Protein AF-A0A8J7PPU8-F1 (afdb_monomer_lite)

Structure (mmCIF, N/CA/C/O backbone):
data_AF-A0A8J7PPU8-F1
#
_entry.id   AF-A0A8J7PPU8-F1
#
loop_
_atom_site.group_PDB
_atom_site.id
_atom_site.type_symbol
_atom_site.label_atom_id
_atom_site.label_alt_id
_atom_site.label_comp_id
_atom_site.label_asym_id
_atom_site.label_entity_id
_atom_site.label_seq_id
_atom_site.pdbx_PDB_ins_code
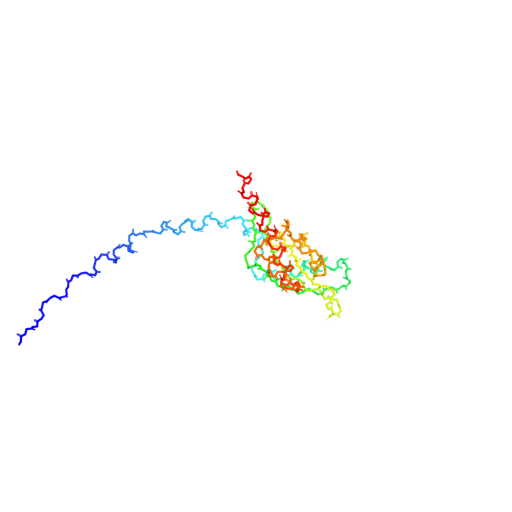_atom_site.Cartn_x
_atom_site.Cartn_y
_atom_site.Cartn_z
_atom_site.occupancy
_atom_site.B_iso_or_equiv
_atom_site.auth_seq_id
_atom_site.auth_comp_id
_atom_site.auth_asym_id
_atom_site.auth_atom_id
_atom_site.pdbx_PDB_model_num
ATOM 1 N N . MET A 1 1 ? -26.724 49.149 -57.971 1.00 43.91 1 MET A N 1
ATOM 2 C CA . MET A 1 1 ? -25.650 48.206 -58.361 1.00 43.91 1 MET A CA 1
ATOM 3 C C . MET A 1 1 ? -24.301 48.723 -57.875 1.00 43.91 1 MET A C 1
ATOM 5 O O . MET A 1 1 ? -23.744 49.623 -58.485 1.00 43.91 1 MET A O 1
ATOM 9 N N . ARG A 1 2 ? -23.793 48.188 -56.761 1.00 40.25 2 ARG A N 1
ATOM 10 C CA . ARG A 1 2 ? -22.396 48.316 -56.312 1.00 40.25 2 ARG A CA 1
ATOM 11 C C . ARG A 1 2 ? -22.068 47.010 -55.592 1.00 40.25 2 ARG A C 1
ATOM 13 O O . ARG A 1 2 ? -22.536 46.804 -54.482 1.00 40.25 2 ARG A O 1
ATOM 20 N N . PHE A 1 3 ? -21.362 46.109 -56.265 1.00 43.88 3 PHE A N 1
ATOM 21 C CA . PHE A 1 3 ? -20.964 44.811 -55.725 1.00 43.88 3 PHE A CA 1
ATOM 22 C C . PHE A 1 3 ? -19.455 44.632 -55.939 1.00 43.88 3 PHE A C 1
ATOM 24 O O . PHE A 1 3 ? -18.953 44.822 -57.042 1.00 43.88 3 PHE A O 1
ATOM 31 N N . ILE A 1 4 ? -18.788 44.236 -54.852 1.00 51.72 4 ILE A N 1
ATOM 32 C CA . ILE A 1 4 ? -17.552 43.441 -54.798 1.00 51.72 4 ILE A CA 1
ATOM 33 C C . ILE A 1 4 ? -16.269 44.154 -55.229 1.00 51.72 4 ILE A C 1
ATOM 35 O O . ILE A 1 4 ? -15.776 44.001 -56.341 1.00 51.72 4 ILE A O 1
ATOM 39 N N . LYS A 1 5 ? -15.633 44.803 -54.256 1.00 47.41 5 LYS A N 1
ATOM 40 C CA . LYS A 1 5 ? -14.186 44.680 -54.035 1.00 47.41 5 LYS A CA 1
ATOM 41 C C . LYS A 1 5 ? -13.973 44.597 -52.528 1.00 47.41 5 LYS A C 1
ATOM 43 O O . LYS A 1 5 ? -14.695 45.273 -51.803 1.00 47.41 5 LYS A O 1
ATOM 48 N N . THR A 1 6 ? -12.973 43.833 -52.094 1.00 54.31 6 THR A N 1
ATOM 49 C CA . THR A 1 6 ? -12.518 43.656 -50.696 1.00 54.31 6 THR A CA 1
ATOM 50 C C . THR A 1 6 ? -13.012 42.379 -50.021 1.00 54.31 6 THR A C 1
ATOM 52 O O . THR A 1 6 ? -13.817 42.466 -49.114 1.00 54.31 6 THR A O 1
ATOM 55 N N . VAL A 1 7 ? -12.507 41.211 -50.433 1.00 55.53 7 VAL A N 1
ATOM 56 C CA . VAL A 1 7 ? -12.032 40.144 -49.521 1.00 55.53 7 VAL A CA 1
ATOM 57 C C . VAL A 1 7 ? -11.118 39.227 -50.345 1.00 55.53 7 VAL A C 1
ATOM 59 O O . VAL A 1 7 ? -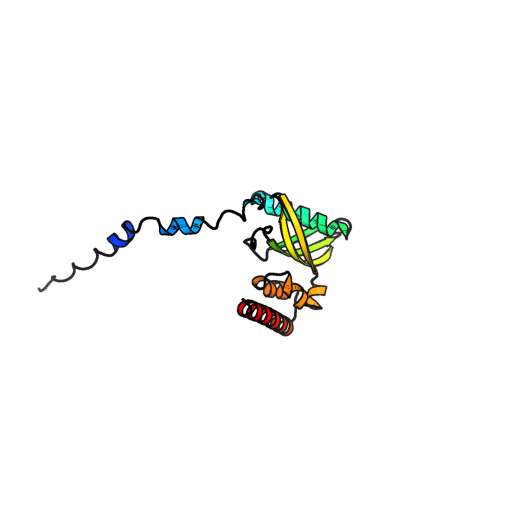11.606 38.312 -50.996 1.00 55.53 7 VAL A O 1
ATOM 62 N N . LEU A 1 8 ? -9.806 39.477 -50.373 1.00 49.59 8 LEU A N 1
ATOM 63 C CA . LEU A 1 8 ? -8.830 38.446 -50.762 1.00 49.59 8 LEU A CA 1
ATOM 64 C C . LEU A 1 8 ? -7.407 38.814 -50.319 1.00 49.59 8 LEU A C 1
ATOM 66 O O . LEU A 1 8 ? -6.505 38.942 -51.132 1.00 49.59 8 LEU A O 1
ATOM 70 N N . PHE A 1 9 ? -7.198 39.022 -49.025 1.00 53.69 9 PHE A N 1
ATOM 71 C CA . PHE A 1 9 ? -5.862 39.026 -48.429 1.00 53.69 9 PHE A CA 1
ATOM 72 C C . PHE A 1 9 ? -6.019 38.526 -46.994 1.00 53.69 9 PHE A C 1
ATOM 74 O O . PHE A 1 9 ? -6.884 39.046 -46.300 1.00 53.69 9 PHE A O 1
ATOM 81 N N . LEU A 1 10 ? -5.190 37.549 -46.593 1.00 50.47 10 LEU A N 1
ATOM 82 C CA . LEU A 1 10 ? -5.029 36.943 -45.249 1.00 50.47 10 LEU A CA 1
ATOM 83 C C . LEU A 1 10 ? -5.496 35.484 -45.091 1.00 50.47 10 LEU A C 1
ATOM 85 O O . LEU A 1 10 ? -6.310 35.189 -44.227 1.00 50.47 10 LEU A O 1
ATOM 89 N N . THR A 1 11 ? -4.916 34.535 -45.831 1.00 51.78 11 THR A N 1
ATOM 90 C CA . THR A 1 11 ? -4.903 33.119 -45.378 1.00 51.78 11 THR A CA 1
ATOM 91 C C . THR A 1 11 ? -3.600 32.353 -45.650 1.00 51.78 11 THR A C 1
ATOM 93 O O . THR A 1 11 ? -3.508 31.180 -45.306 1.00 51.78 11 THR A O 1
ATOM 96 N N . LEU A 1 12 ? -2.560 32.979 -46.212 1.00 53.28 12 LEU A N 1
ATOM 97 C CA . LEU A 1 12 ? -1.353 32.270 -46.676 1.00 53.28 12 LEU A CA 1
ATOM 98 C C . LEU A 1 12 ? -0.029 32.568 -45.928 1.00 53.28 12 LEU A C 1
ATOM 100 O O . LEU A 1 12 ? 1.016 32.576 -46.571 1.00 53.28 12 LEU A O 1
ATOM 104 N N . PRO A 1 13 ? -0.007 32.771 -44.594 1.00 49.06 13 PRO A N 1
ATOM 105 C CA . PRO A 1 13 ? 1.237 32.514 -43.849 1.00 49.06 13 PRO A CA 1
ATOM 106 C C . PRO A 1 13 ? 1.130 31.458 -42.737 1.00 49.06 13 PRO A C 1
ATOM 108 O O . PRO A 1 13 ? 2.156 30.953 -42.293 1.00 49.06 13 PRO A O 1
ATOM 111 N N . ILE A 1 14 ? -0.072 31.056 -42.306 1.00 50.50 14 ILE A N 1
ATOM 112 C CA . ILE A 1 14 ? -0.219 30.113 -41.175 1.00 50.50 14 ILE A CA 1
ATOM 113 C C . ILE A 1 14 ? 0.109 28.671 -41.598 1.00 50.50 14 ILE A C 1
ATOM 115 O O . ILE A 1 14 ? 0.719 27.922 -40.840 1.00 50.50 14 ILE A O 1
ATOM 119 N N . VAL A 1 15 ? -0.202 28.292 -42.841 1.00 50.00 15 VAL A N 1
ATOM 120 C CA . VAL A 1 15 ? 0.035 26.923 -43.338 1.00 50.00 15 VAL A CA 1
ATOM 121 C C . VAL A 1 15 ? 1.530 26.620 -43.524 1.00 50.00 15 VAL A C 1
ATOM 123 O O . VAL A 1 15 ? 1.941 25.470 -43.407 1.00 50.00 15 VAL A O 1
ATOM 126 N N . TRP A 1 16 ? 2.375 27.635 -43.744 1.00 46.72 16 TRP A N 1
ATOM 127 C CA . TRP A 1 16 ? 3.811 27.415 -43.962 1.00 46.72 16 TRP A CA 1
ATOM 128 C C . TRP A 1 16 ? 4.582 27.125 -42.663 1.00 46.72 16 TRP A C 1
ATOM 130 O O . TRP A 1 16 ? 5.571 26.393 -42.682 1.00 46.72 16 TRP A O 1
ATOM 140 N N . PHE A 1 17 ? 4.098 27.609 -41.514 1.00 46.25 17 PHE A N 1
ATOM 141 C CA . PHE A 1 17 ? 4.756 27.376 -40.223 1.00 46.25 17 PHE A CA 1
ATOM 142 C C . PHE A 1 17 ? 4.533 25.953 -39.672 1.00 46.25 17 PHE A C 1
ATOM 144 O O . PHE A 1 17 ? 5.385 25.424 -38.958 1.00 46.25 17 PHE A O 1
ATOM 151 N N . CYS A 1 18 ? 3.438 25.290 -40.058 1.00 49.91 18 CYS A N 1
ATOM 152 C CA . CYS A 1 18 ? 3.149 23.916 -39.630 1.00 49.91 18 CYS A CA 1
ATOM 153 C C . CYS A 1 18 ? 3.926 22.839 -40.404 1.00 49.91 18 CYS A C 1
ATOM 155 O O . CYS A 1 18 ? 3.981 21.703 -39.948 1.00 49.91 18 CYS A O 1
ATOM 157 N N . ILE A 1 19 ? 4.516 23.165 -41.560 1.00 55.25 19 ILE A N 1
ATOM 158 C CA . ILE A 1 19 ? 5.192 22.169 -42.413 1.00 55.25 19 ILE A CA 1
ATOM 159 C C . ILE A 1 19 ? 6.716 22.198 -42.216 1.00 55.25 19 ILE A C 1
ATOM 161 O O . ILE A 1 19 ? 7.369 21.173 -42.385 1.00 55.25 19 ILE A O 1
ATOM 165 N N . ASN A 1 20 ? 7.292 23.340 -41.816 1.00 47.88 20 ASN A N 1
ATOM 166 C CA . ASN A 1 20 ? 8.750 23.515 -41.755 1.00 47.88 20 ASN A CA 1
ATOM 167 C C . ASN A 1 20 ? 9.355 23.456 -40.336 1.00 47.88 20 ASN A C 1
ATOM 169 O O . ASN A 1 20 ? 10.566 23.585 -40.168 1.00 47.88 20 ASN A O 1
ATOM 173 N N . SER A 1 21 ? 8.535 23.232 -39.307 1.00 53.47 21 SER A N 1
ATOM 174 C CA . SER A 1 21 ? 8.993 22.878 -37.958 1.00 53.47 21 SER A CA 1
ATOM 175 C C . SER A 1 21 ? 9.111 21.353 -37.852 1.00 53.47 21 SER A C 1
ATOM 177 O O . SER A 1 21 ? 8.216 20.658 -37.381 1.00 53.47 21 SER A O 1
ATOM 179 N N . GLY A 1 22 ? 10.219 20.820 -38.376 1.00 55.22 22 GLY A N 1
ATOM 180 C CA . GLY A 1 22 ? 10.522 19.386 -38.392 1.00 55.22 22 GLY A CA 1
ATOM 181 C C . GLY A 1 22 ? 10.498 18.705 -37.006 1.00 55.22 22 GLY A C 1
ATOM 182 O O . GLY A 1 22 ? 10.476 19.372 -35.969 1.00 55.22 22 GLY A O 1
ATOM 183 N N . PRO A 1 23 ? 10.551 17.360 -36.961 1.00 52.03 23 PRO A N 1
ATOM 184 C CA . PRO A 1 23 ? 10.195 16.517 -35.809 1.00 52.03 23 PRO A CA 1
ATOM 185 C C . PRO A 1 23 ? 11.220 16.521 -34.656 1.00 52.03 23 PRO A C 1
ATOM 187 O O . PRO A 1 23 ? 11.298 15.574 -33.876 1.00 52.03 23 PRO A O 1
ATOM 190 N N . ILE A 1 24 ? 12.017 17.578 -34.510 1.00 52.81 24 ILE A N 1
ATOM 191 C CA . ILE A 1 24 ? 13.089 17.666 -33.509 1.00 52.81 24 ILE A CA 1
ATOM 192 C C . ILE A 1 24 ? 12.508 17.797 -32.086 1.00 52.81 24 ILE A C 1
ATOM 194 O O . ILE A 1 24 ? 13.114 17.333 -31.123 1.00 52.81 24 ILE A O 1
ATOM 198 N N . GLY A 1 25 ? 11.285 18.322 -31.941 1.00 46.22 25 GLY A N 1
ATOM 199 C CA . GLY A 1 25 ? 10.599 18.419 -30.645 1.00 46.22 25 GLY A CA 1
A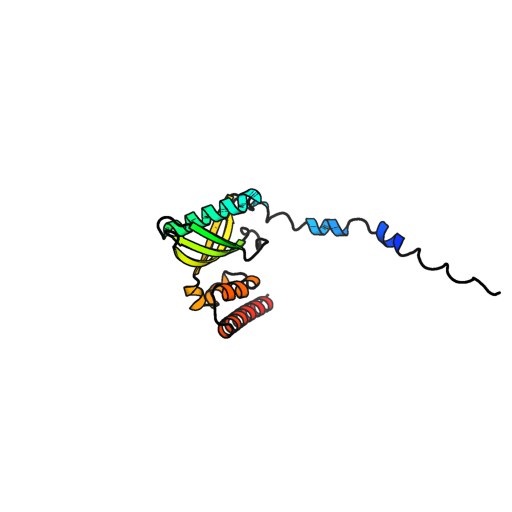TOM 200 C C . GLY A 1 25 ? 10.112 17.083 -30.067 1.00 46.22 25 GLY A C 1
ATOM 201 O O . GLY A 1 25 ? 9.968 16.964 -28.854 1.00 46.22 25 GLY A O 1
ATOM 202 N N . LEU A 1 26 ? 9.898 16.057 -30.900 1.00 49.00 26 LEU A N 1
ATOM 203 C CA . LEU A 1 26 ? 9.428 14.743 -30.433 1.00 49.00 26 LEU A CA 1
ATOM 204 C C . LEU A 1 26 ? 10.571 13.788 -30.070 1.00 49.00 26 LEU A C 1
ATOM 206 O O . LEU A 1 26 ? 10.344 12.814 -29.357 1.00 49.00 26 LEU A O 1
ATOM 210 N N . MET A 1 27 ? 11.806 14.074 -30.490 1.00 45.09 27 MET A N 1
ATOM 211 C CA . MET A 1 27 ? 12.961 13.221 -30.192 1.00 45.09 27 MET A CA 1
ATOM 212 C C . MET A 1 27 ? 13.407 13.316 -28.720 1.00 45.09 27 MET A C 1
ATOM 214 O O . MET A 1 27 ? 13.941 12.354 -28.175 1.00 45.09 27 MET A O 1
ATOM 218 N N . PHE A 1 28 ? 13.117 14.427 -28.033 1.00 45.22 28 PHE A N 1
ATOM 219 C CA . PHE A 1 28 ? 13.467 14.610 -26.617 1.00 45.22 28 PHE A CA 1
ATOM 220 C C . PHE A 1 28 ? 12.440 14.042 -25.624 1.00 45.22 28 PHE A C 1
ATOM 222 O O . PHE A 1 28 ? 12.767 13.888 -24.448 1.00 45.22 28 PHE A O 1
ATOM 229 N N . LEU A 1 29 ? 11.237 13.657 -26.072 1.00 42.97 29 LEU A N 1
ATOM 230 C CA . LEU A 1 29 ? 10.241 13.015 -25.202 1.00 42.97 29 LEU A CA 1
ATOM 231 C C . LEU A 1 29 ? 10.480 11.498 -25.037 1.00 42.97 29 LEU A C 1
ATOM 233 O O . LEU A 1 29 ? 10.021 10.908 -24.065 1.00 42.97 29 LEU A O 1
ATOM 237 N N . TRP A 1 30 ? 11.251 10.873 -25.934 1.00 44.22 30 TRP A N 1
ATOM 238 C CA . TRP A 1 30 ? 11.583 9.441 -25.874 1.00 44.22 30 TRP A CA 1
ATOM 239 C C . TRP A 1 30 ? 12.853 9.117 -25.065 1.00 44.22 30 TRP A C 1
ATOM 241 O O . TRP A 1 30 ? 13.062 7.968 -24.693 1.00 44.22 30 TRP A O 1
ATOM 251 N N . LEU A 1 31 ? 13.690 10.107 -24.731 1.00 44.31 31 LEU A N 1
ATOM 252 C CA . LEU A 1 31 ? 15.001 9.870 -24.099 1.00 44.31 31 LEU A CA 1
ATOM 253 C C . LEU A 1 31 ? 14.981 9.730 -22.562 1.00 44.31 31 LEU A C 1
ATOM 255 O O . LEU A 1 31 ? 16.019 9.473 -21.961 1.00 44.31 31 LEU A O 1
ATOM 259 N N . ARG A 1 32 ? 13.815 9.847 -21.912 1.00 45.97 32 ARG A N 1
ATOM 260 C CA . ARG A 1 32 ? 13.626 9.520 -20.479 1.00 45.97 32 ARG A CA 1
ATOM 261 C C . ARG A 1 32 ? 12.957 8.156 -20.250 1.00 45.97 32 ARG A C 1
ATOM 263 O O . ARG A 1 32 ? 12.389 7.925 -19.188 1.00 45.97 32 ARG A O 1
ATOM 270 N N . VAL A 1 33 ? 12.974 7.268 -21.244 1.00 51.03 33 VAL A N 1
ATOM 271 C CA . VAL A 1 33 ? 12.169 6.037 -21.210 1.00 51.03 33 VAL A CA 1
ATOM 272 C C . VAL A 1 33 ? 12.907 4.817 -20.642 1.00 51.03 33 VAL A C 1
ATOM 274 O O . VAL A 1 33 ? 12.231 3.886 -20.260 1.00 51.03 33 VAL A O 1
ATOM 277 N N . ASP A 1 34 ? 14.230 4.758 -20.476 1.00 51.19 34 ASP A N 1
ATOM 278 C CA . ASP A 1 34 ? 14.875 3.429 -20.604 1.00 51.19 34 ASP A CA 1
ATOM 279 C C . ASP A 1 34 ? 15.532 2.777 -19.365 1.00 51.19 34 ASP A C 1
ATOM 281 O O . ASP A 1 34 ? 16.469 1.997 -19.498 1.00 51.19 34 ASP A O 1
ATOM 285 N N . GLN A 1 35 ? 15.078 3.051 -18.138 1.00 50.41 35 GLN A N 1
ATOM 286 C CA . GLN A 1 35 ? 15.563 2.301 -16.950 1.00 50.41 35 GLN A CA 1
ATOM 287 C C . GLN A 1 35 ? 14.440 1.659 -16.124 1.00 50.41 35 GLN A C 1
ATOM 289 O O . GLN A 1 35 ? 14.668 0.662 -15.442 1.00 50.41 35 GLN A O 1
ATOM 294 N N . THR A 1 36 ? 13.211 2.172 -16.216 1.00 53.34 36 THR A N 1
ATOM 295 C CA . THR A 1 36 ? 12.044 1.629 -15.506 1.00 53.34 36 THR A CA 1
ATOM 296 C C . THR A 1 36 ? 11.566 0.307 -16.104 1.00 53.34 36 THR A C 1
ATOM 298 O O . THR A 1 36 ? 11.209 -0.599 -15.357 1.00 53.34 36 THR A O 1
ATOM 301 N N . PHE A 1 37 ? 11.594 0.141 -17.432 1.00 58.44 37 PHE A N 1
ATOM 302 C CA . PHE A 1 37 ? 10.981 -1.018 -18.103 1.00 58.44 37 PHE A CA 1
ATOM 303 C C . PHE A 1 37 ? 11.742 -2.333 -17.945 1.00 58.44 37 PHE A C 1
ATOM 305 O O . PHE A 1 37 ? 11.133 -3.395 -18.080 1.00 58.44 37 PHE A O 1
ATOM 312 N N . PHE A 1 38 ? 13.043 -2.312 -17.637 1.00 62.53 38 PHE A N 1
ATOM 313 C CA . PHE A 1 38 ? 13.808 -3.560 -17.570 1.00 62.53 38 PHE A CA 1
ATOM 314 C C . PHE A 1 38 ? 13.356 -4.472 -16.420 1.00 62.53 38 PHE A C 1
ATOM 316 O O . PHE A 1 38 ? 13.584 -5.674 -16.475 1.00 62.53 38 PHE A O 1
ATOM 323 N N . HIS A 1 39 ? 12.657 -3.950 -15.412 1.00 72.88 39 HIS A N 1
ATOM 324 C CA . HIS A 1 39 ? 12.153 -4.761 -14.299 1.00 72.88 39 HIS A CA 1
ATOM 325 C C . HIS A 1 39 ? 10.635 -4.907 -14.283 1.00 72.88 39 HIS A C 1
ATOM 327 O O . HIS A 1 39 ? 10.105 -5.572 -13.393 1.00 72.88 39 HIS A O 1
ATOM 333 N N . LEU A 1 40 ? 9.936 -4.343 -15.272 1.00 78.12 40 LEU A N 1
ATOM 334 C CA . LEU A 1 40 ? 8.488 -4.455 -15.354 1.00 78.12 40 LEU A CA 1
ATOM 335 C C . LEU A 1 40 ? 8.068 -5.796 -15.953 1.00 78.12 40 LEU A C 1
ATOM 337 O O . LEU A 1 40 ? 8.636 -6.230 -16.961 1.00 78.12 40 LEU A O 1
ATOM 341 N N . PRO A 1 41 ? 7.053 -6.447 -15.366 1.00 81.00 41 PRO A N 1
ATOM 342 C CA . PRO A 1 41 ? 6.431 -7.585 -16.005 1.00 81.00 41 PRO A CA 1
ATOM 343 C C . PRO A 1 41 ? 5.798 -7.236 -17.348 1.00 81.00 41 PRO A C 1
ATOM 345 O O . PRO A 1 41 ? 5.333 -6.107 -17.534 1.00 81.00 41 PRO A O 1
ATOM 348 N N . PRO A 1 42 ? 5.678 -8.225 -18.249 1.00 83.81 42 PRO A N 1
ATOM 349 C CA . PRO A 1 42 ? 4.762 -8.136 -19.376 1.00 83.81 42 PRO A CA 1
ATOM 350 C C . PRO A 1 42 ? 3.354 -7.727 -18.892 1.00 83.81 42 PRO A C 1
ATOM 352 O O . PRO A 1 42 ? 2.880 -8.295 -17.900 1.00 83.81 42 PRO A O 1
ATOM 355 N N . PRO A 1 43 ? 2.674 -6.760 -19.542 1.00 85.19 43 PRO A N 1
ATOM 356 C CA . PRO A 1 43 ? 1.378 -6.253 -19.077 1.00 85.19 43 PRO A CA 1
ATOM 357 C C . PRO A 1 43 ? 0.310 -7.339 -18.883 1.00 85.19 43 PRO A C 1
ATOM 359 O O . PRO A 1 43 ? -0.481 -7.274 -17.946 1.00 85.19 43 PRO A O 1
ATOM 362 N N . ASP A 1 44 ? 0.327 -8.374 -19.723 1.00 89.50 44 ASP A N 1
ATOM 363 C CA . ASP A 1 44 ? -0.565 -9.537 -19.668 1.00 89.50 44 ASP A CA 1
ATOM 364 C C . ASP A 1 44 ? -0.314 -10.437 -18.447 1.00 89.50 44 ASP A C 1
ATOM 366 O O . ASP A 1 44 ? -1.231 -11.100 -17.961 1.00 89.50 44 ASP A O 1
ATOM 370 N N . LYS A 1 45 ? 0.911 -10.433 -17.909 1.00 92.38 45 LYS A N 1
ATOM 371 C CA . LYS A 1 45 ? 1.312 -11.242 -16.745 1.00 92.38 45 LYS A CA 1
ATOM 372 C C . LYS A 1 45 ? 1.409 -10.451 -15.448 1.00 92.38 45 LYS A C 1
ATOM 374 O O . LYS A 1 45 ? 1.524 -11.057 -14.382 1.00 92.38 45 LYS A O 1
ATOM 379 N N . PHE A 1 46 ? 1.340 -9.123 -15.516 1.00 92.19 46 PHE A N 1
ATOM 380 C CA . PHE A 1 46 ? 1.479 -8.234 -14.364 1.00 92.19 46 PHE A CA 1
ATOM 381 C C . PHE A 1 46 ? 0.576 -8.660 -13.199 1.00 92.19 46 PHE A C 1
ATOM 383 O O . PHE A 1 46 ? 1.052 -8.914 -12.091 1.00 92.19 46 PHE A O 1
ATOM 390 N N . HIS A 1 47 ? -0.727 -8.791 -13.463 1.00 94.12 47 HIS A N 1
ATOM 391 C CA . HIS A 1 47 ? -1.711 -9.115 -12.431 1.00 94.12 47 HIS A CA 1
ATOM 392 C C . HIS A 1 47 ? -1.509 -10.518 -11.857 1.00 94.12 47 HIS A C 1
ATOM 394 O O . HIS A 1 47 ? -1.706 -10.733 -10.662 1.00 94.12 47 HIS A O 1
ATOM 400 N N . PHE A 1 48 ? -1.089 -11.466 -12.698 1.00 95.12 48 PHE A N 1
ATOM 401 C CA . PHE A 1 48 ? -0.808 -12.832 -12.279 1.00 95.12 48 PHE A CA 1
ATOM 402 C C . PHE A 1 48 ? 0.354 -12.880 -11.279 1.00 95.12 48 PHE A C 1
ATOM 404 O O . PHE A 1 48 ? 0.194 -13.427 -10.187 1.00 95.12 48 PHE A O 1
ATOM 411 N N . PHE A 1 49 ? 1.494 -12.266 -11.613 1.00 95.81 49 PHE A N 1
ATOM 412 C CA . PHE A 1 49 ? 2.662 -12.258 -10.731 1.00 95.81 49 PHE A CA 1
ATOM 413 C C . PHE A 1 49 ? 2.415 -11.469 -9.448 1.00 95.81 49 PHE A C 1
ATOM 415 O O . PHE A 1 49 ? 2.706 -11.971 -8.364 1.00 95.81 49 PHE A O 1
ATOM 422 N N . LEU A 1 50 ? 1.806 -10.282 -9.549 1.00 95.94 50 LEU A N 1
ATOM 423 C CA . LEU A 1 50 ? 1.516 -9.468 -8.372 1.00 95.94 50 LEU A CA 1
ATOM 424 C C . LEU A 1 50 ? 0.593 -10.204 -7.398 1.00 95.94 50 LEU A C 1
ATOM 426 O O . LEU A 1 50 ? 0.874 -10.263 -6.203 1.00 95.94 50 LEU A O 1
ATOM 430 N N . LYS A 1 51 ? -0.489 -10.809 -7.900 1.00 96.94 51 LYS A N 1
ATOM 431 C CA . LYS A 1 51 ? -1.420 -11.554 -7.051 1.00 96.94 51 LYS A CA 1
ATOM 432 C C . LYS A 1 51 ? -0.744 -12.750 -6.381 1.00 96.94 51 LYS A C 1
ATOM 434 O O . LYS A 1 51 ? -0.881 -12.902 -5.169 1.00 96.94 51 LYS A O 1
ATOM 439 N N . ARG A 1 52 ? 0.006 -13.554 -7.146 1.00 96.19 52 ARG A N 1
ATOM 440 C CA . ARG A 1 52 ? 0.766 -14.701 -6.626 1.00 96.19 52 ARG A CA 1
ATOM 441 C C . ARG A 1 52 ? 1.668 -14.276 -5.469 1.00 96.19 52 ARG A C 1
ATOM 443 O O . ARG A 1 52 ? 1.648 -14.906 -4.418 1.00 96.19 52 ARG A O 1
ATOM 450 N N . ASP A 1 53 ? 2.435 -13.206 -5.648 1.00 96.69 53 ASP A N 1
ATOM 451 C CA . ASP A 1 53 ? 3.441 -12.800 -4.666 1.00 96.69 53 ASP A CA 1
ATOM 452 C C . ASP A 1 53 ? 2.826 -12.133 -3.429 1.00 96.69 53 ASP A C 1
ATOM 454 O O . ASP A 1 53 ? 3.309 -12.346 -2.316 1.00 96.69 53 ASP A O 1
ATOM 458 N N . LEU A 1 54 ? 1.708 -11.414 -3.581 1.00 96.88 54 LEU A N 1
ATOM 459 C CA . LEU A 1 54 ? 0.916 -10.944 -2.442 1.00 96.88 54 LEU A CA 1
ATOM 460 C C . LEU A 1 54 ? 0.347 -12.122 -1.636 1.00 96.88 54 LEU A C 1
ATOM 462 O O . LEU A 1 54 ? 0.460 -12.142 -0.410 1.00 96.88 54 LEU A O 1
ATOM 466 N N . GLU A 1 55 ? -0.243 -13.117 -2.305 1.00 96.75 55 GLU A N 1
ATOM 467 C CA . GLU A 1 55 ? -0.776 -14.316 -1.647 1.00 96.75 55 GLU A CA 1
ATOM 468 C C . GLU A 1 55 ? 0.330 -15.087 -0.917 1.00 96.75 55 GLU A C 1
ATOM 470 O O . GLU A 1 55 ? 0.157 -15.433 0.254 1.00 96.75 55 GLU A O 1
ATOM 475 N N . LEU A 1 56 ? 1.496 -15.266 -1.546 1.00 95.50 56 LEU A N 1
ATOM 476 C CA . LEU A 1 56 ? 2.672 -15.864 -0.910 1.00 95.50 56 LEU A CA 1
ATOM 477 C C . LEU A 1 56 ? 3.111 -15.070 0.327 1.00 95.50 56 LEU A C 1
ATOM 479 O O . LEU A 1 56 ? 3.249 -15.659 1.401 1.00 95.50 56 LEU A O 1
ATOM 483 N N . HIS A 1 57 ? 3.257 -13.746 0.221 1.00 95.44 57 HIS A N 1
ATOM 484 C CA . HIS A 1 57 ? 3.673 -12.893 1.335 1.00 95.44 57 HIS A CA 1
ATOM 485 C C . HIS A 1 57 ? 2.734 -13.024 2.545 1.00 95.44 57 HIS A C 1
ATOM 487 O O . HIS A 1 57 ? 3.190 -13.260 3.669 1.00 95.44 57 HIS A O 1
ATOM 493 N N . PHE A 1 58 ? 1.418 -12.923 2.333 1.00 95.06 58 PHE A N 1
ATOM 494 C CA . PHE A 1 58 ? 0.441 -12.950 3.427 1.00 95.06 58 PHE A CA 1
ATOM 495 C C . PHE A 1 58 ? 0.113 -14.364 3.934 1.00 95.06 58 PHE A C 1
ATOM 497 O O . PHE A 1 58 ? -0.286 -14.513 5.091 1.00 95.06 58 PHE A O 1
ATOM 504 N N . SER A 1 59 ? 0.346 -15.407 3.129 1.00 93.12 59 SER A N 1
ATOM 505 C CA . SER A 1 59 ? 0.169 -16.809 3.544 1.00 93.12 59 SER A CA 1
ATOM 506 C C . SER A 1 59 ? 1.142 -17.251 4.640 1.00 93.12 59 SER A C 1
ATOM 508 O O . SER A 1 59 ? 0.824 -18.145 5.421 1.00 93.12 59 SER A O 1
ATOM 510 N N . SER A 1 60 ? 2.292 -16.578 4.772 1.00 84.44 60 SER A N 1
ATOM 511 C CA . SER A 1 60 ? 3.247 -16.834 5.860 1.00 84.44 60 SER A CA 1
ATOM 512 C C . SER A 1 60 ? 2.659 -16.583 7.258 1.00 84.44 60 SER A C 1
ATOM 514 O O . SER A 1 60 ? 3.147 -17.137 8.241 1.00 84.44 60 SER A O 1
ATOM 516 N N . LYS A 1 61 ? 1.599 -15.766 7.353 1.00 78.12 61 LYS A N 1
ATOM 517 C CA . LYS A 1 61 ? 0.969 -15.350 8.618 1.00 78.12 61 LYS A CA 1
ATOM 518 C C . LYS A 1 61 ? -0.396 -15.998 8.855 1.00 78.12 61 LYS A C 1
ATOM 520 O O . LYS A 1 61 ? -0.860 -16.036 9.992 1.00 78.12 61 LYS A O 1
ATOM 525 N N . VAL A 1 62 ? -1.060 -16.474 7.800 1.00 78.44 62 VAL A N 1
ATOM 526 C CA . VAL A 1 62 ? -2.425 -17.015 7.845 1.00 78.44 62 VAL A CA 1
ATOM 527 C C . VAL A 1 62 ? -2.532 -18.195 6.879 1.00 78.44 62 VAL A C 1
ATOM 529 O O . VAL A 1 62 ? -2.109 -18.110 5.731 1.00 78.44 62 VAL A O 1
ATOM 532 N N . GLN A 1 63 ? -3.123 -19.307 7.316 1.00 82.50 63 GLN A N 1
ATOM 533 C CA . GLN A 1 63 ? -3.267 -20.493 6.472 1.00 82.50 63 GLN A CA 1
ATOM 534 C C . GLN A 1 63 ? -4.253 -20.234 5.318 1.00 82.50 63 GLN A C 1
ATOM 536 O O . GLN A 1 63 ? -5.408 -19.891 5.568 1.00 82.50 63 GLN A O 1
ATOM 541 N N . SER A 1 64 ? -3.790 -20.446 4.078 1.00 86.31 64 SER A N 1
ATOM 542 C CA . SER A 1 64 ? -4.528 -20.273 2.812 1.00 86.31 64 SER A CA 1
ATOM 543 C C . SER A 1 64 ? -5.223 -18.911 2.686 1.00 86.31 64 SER A C 1
ATOM 545 O O . SER A 1 64 ? -6.323 -18.675 3.196 1.00 86.31 64 SER A O 1
ATOM 547 N N . VAL A 1 65 ? -4.551 -18.001 1.984 1.00 94.56 65 VAL A N 1
ATOM 548 C CA . VAL A 1 65 ? -4.990 -16.619 1.804 1.00 94.56 65 VAL A CA 1
ATOM 549 C C . VAL A 1 65 ? -5.358 -16.381 0.349 1.00 94.56 65 VAL A C 1
ATOM 551 O O . VAL A 1 65 ? -4.644 -16.802 -0.555 1.00 94.56 65 VAL A O 1
ATOM 554 N N . ARG A 1 66 ? -6.461 -15.665 0.143 1.00 96.44 66 ARG A N 1
ATOM 555 C CA . ARG A 1 66 ? -6.846 -15.075 -1.137 1.00 96.44 66 ARG A CA 1
ATOM 556 C C . ARG A 1 66 ? -6.676 -13.568 -1.021 1.00 96.44 66 ARG A C 1
ATOM 558 O O . ARG A 1 66 ? -7.208 -12.977 -0.079 1.00 96.44 66 ARG A O 1
ATOM 565 N N . VAL A 1 67 ? -5.960 -12.952 -1.954 1.00 97.19 67 VAL A N 1
ATOM 566 C CA . VAL A 1 67 ? -5.739 -11.498 -1.947 1.00 97.19 67 VAL A CA 1
ATOM 567 C C . VAL A 1 67 ? -6.467 -10.850 -3.115 1.00 97.19 67 VAL A C 1
ATOM 569 O O . VAL A 1 67 ? -6.390 -11.302 -4.258 1.00 97.19 67 VAL A O 1
ATOM 572 N N . GLU A 1 68 ? -7.171 -9.767 -2.814 1.00 97.88 68 GLU A N 1
ATOM 573 C CA . GLU A 1 68 ? -7.635 -8.788 -3.793 1.00 97.88 68 GLU A CA 1
ATOM 574 C C . GLU A 1 68 ? -6.861 -7.489 -3.585 1.00 97.88 68 GLU A C 1
ATOM 576 O O . GLU A 1 68 ? -6.411 -7.199 -2.474 1.00 97.88 68 GLU A O 1
ATOM 581 N N . TYR A 1 69 ? -6.702 -6.696 -4.638 1.00 97.75 69 TYR A N 1
ATOM 582 C CA . TYR A 1 69 ? -6.015 -5.419 -4.528 1.00 97.75 69 TYR A CA 1
ATOM 583 C C . TYR A 1 69 ? -6.559 -4.384 -5.506 1.00 97.75 69 TYR A C 1
ATOM 585 O O . TYR A 1 69 ? -7.153 -4.714 -6.531 1.00 97.75 69 TYR A O 1
ATOM 593 N N . GLU A 1 70 ? -6.301 -3.130 -5.170 1.00 96.94 70 GLU A N 1
ATOM 594 C CA . GLU A 1 70 ? -6.610 -1.943 -5.949 1.00 96.94 70 GLU A CA 1
ATOM 595 C C . GLU A 1 70 ? -5.326 -1.122 -6.095 1.00 96.94 70 GLU A C 1
ATOM 597 O O . GLU A 1 70 ? -4.632 -0.865 -5.110 1.00 96.94 70 GLU A O 1
ATOM 602 N N . GLN A 1 71 ? -4.956 -0.777 -7.328 1.00 95.19 71 GLN A N 1
ATOM 603 C CA . GLN A 1 71 ? -3.765 0.029 -7.590 1.00 95.19 71 GLN A CA 1
ATOM 604 C C . GLN A 1 71 ? -4.063 1.501 -7.338 1.00 95.19 71 GLN A C 1
ATOM 606 O O . GLN A 1 71 ? -4.984 2.051 -7.932 1.00 95.19 71 GLN A O 1
ATOM 611 N N . LEU A 1 72 ? -3.246 2.143 -6.506 1.00 94.19 72 LEU A N 1
ATOM 612 C CA . LEU A 1 72 ? -3.341 3.578 -6.233 1.00 94.19 72 LEU A CA 1
ATOM 613 C C . LEU A 1 72 ? -2.562 4.401 -7.267 1.00 94.19 72 LEU A C 1
ATOM 615 O O . LEU A 1 72 ? -2.849 5.575 -7.478 1.00 94.19 72 LEU A O 1
ATOM 619 N N . ASN A 1 73 ? -1.587 3.778 -7.932 1.00 89.81 73 ASN A N 1
ATOM 620 C CA . ASN A 1 73 ? -0.827 4.367 -9.024 1.00 89.81 73 ASN A CA 1
ATOM 621 C C . ASN A 1 73 ? -0.874 3.489 -10.278 1.00 89.81 73 ASN A C 1
ATOM 623 O O . ASN A 1 73 ? -0.578 2.298 -10.232 1.00 89.81 73 ASN A O 1
ATOM 627 N N . ILE A 1 74 ? -1.193 4.109 -11.417 1.00 78.06 74 ILE A N 1
ATOM 628 C CA . ILE A 1 74 ? -1.197 3.441 -12.731 1.00 78.06 74 ILE A CA 1
ATOM 629 C C . ILE A 1 74 ? 0.241 3.232 -13.224 1.00 78.06 74 ILE A C 1
ATOM 631 O O . ILE A 1 74 ? 0.576 2.202 -13.804 1.00 78.06 74 ILE A O 1
ATOM 635 N N . VAL A 1 75 ? 1.106 4.220 -12.979 1.00 82.94 75 VAL A N 1
ATOM 636 C CA . VAL A 1 75 ? 2.509 4.210 -13.400 1.00 82.94 75 VAL A CA 1
ATOM 637 C C . VAL A 1 75 ? 3.391 3.967 -12.176 1.00 82.94 75 VAL A C 1
ATOM 639 O O . VAL A 1 75 ? 3.199 4.643 -11.157 1.00 82.94 75 VAL A O 1
ATOM 642 N N . PRO A 1 76 ? 4.358 3.032 -12.242 1.00 83.75 76 PRO A N 1
ATOM 643 C CA . PRO A 1 76 ? 5.271 2.800 -11.135 1.00 83.75 76 PRO A CA 1
ATOM 644 C C . PRO A 1 76 ? 6.073 4.058 -10.808 1.00 83.75 76 PRO A C 1
ATOM 646 O O . PRO A 1 76 ? 6.546 4.765 -11.696 1.00 83.75 76 PRO A O 1
ATOM 649 N N . SER A 1 77 ? 6.270 4.313 -9.520 1.00 82.44 77 SER A N 1
ATOM 650 C CA . SER A 1 77 ? 7.185 5.353 -9.060 1.00 82.44 77 SER A CA 1
ATOM 651 C C . SER A 1 77 ? 8.596 4.775 -8.968 1.00 82.44 77 SER A C 1
ATOM 653 O O . SER A 1 77 ? 8.799 3.739 -8.338 1.00 82.44 77 SER A O 1
ATOM 655 N N . GLN A 1 78 ? 9.579 5.434 -9.579 1.00 79.06 78 GLN A N 1
ATOM 656 C CA . GLN A 1 78 ? 10.992 5.081 -9.444 1.00 79.06 78 GLN A CA 1
ATOM 657 C C . GLN A 1 78 ? 11.804 6.347 -9.191 1.00 79.06 78 GLN A C 1
ATOM 659 O O . GLN A 1 78 ? 11.695 7.321 -9.932 1.00 79.06 78 GLN A O 1
ATOM 664 N N . VAL A 1 79 ? 12.628 6.309 -8.147 1.00 69.56 79 VAL A N 1
ATOM 665 C CA . VAL A 1 79 ? 13.617 7.345 -7.850 1.00 69.56 79 VAL A CA 1
ATOM 666 C C . VAL A 1 79 ? 14.997 6.707 -7.985 1.00 69.56 79 VAL A C 1
ATOM 668 O O . VAL A 1 79 ? 15.286 5.697 -7.341 1.00 69.56 79 VAL A O 1
ATOM 671 N N . GLY A 1 80 ? 15.834 7.265 -8.861 1.00 75.38 80 GLY A N 1
ATOM 672 C CA . GLY A 1 80 ? 17.184 6.767 -9.128 1.00 75.38 80 GLY A CA 1
ATOM 673 C C . GLY A 1 80 ? 17.227 5.339 -9.693 1.00 75.38 80 GLY A C 1
ATOM 674 O O . GLY A 1 80 ? 16.398 4.942 -10.512 1.00 75.38 80 GLY A O 1
ATOM 675 N N . VAL A 1 81 ? 18.214 4.564 -9.242 1.00 73.00 81 VAL A N 1
ATOM 676 C CA . VAL A 1 81 ? 18.489 3.181 -9.690 1.00 73.00 81 VAL A CA 1
ATOM 677 C C . VAL A 1 81 ? 17.676 2.111 -8.943 1.00 73.00 81 VAL A C 1
ATOM 679 O O . VAL A 1 81 ? 17.972 0.923 -9.038 1.00 73.00 81 VAL A O 1
ATOM 682 N N . GLY A 1 82 ? 16.676 2.515 -8.154 1.00 82.00 82 GLY A N 1
ATOM 683 C CA . GLY A 1 82 ? 15.846 1.593 -7.379 1.00 82.00 82 GLY A CA 1
ATOM 684 C C . GLY A 1 82 ? 14.824 0.825 -8.222 1.00 82.00 82 GLY A C 1
ATOM 685 O O . GLY A 1 82 ? 14.488 1.217 -9.336 1.00 82.00 82 GLY A O 1
ATOM 686 N N . TRP A 1 83 ? 14.274 -0.254 -7.658 1.00 87.25 83 TRP A N 1
ATOM 687 C CA . TRP A 1 83 ? 13.190 -1.008 -8.296 1.00 87.25 83 TRP A CA 1
ATOM 688 C C . TRP A 1 83 ? 11.922 -0.157 -8.491 1.00 87.25 83 TRP A C 1
ATOM 690 O O . TRP A 1 83 ? 11.578 0.601 -7.576 1.00 87.25 83 TRP A O 1
ATOM 700 N N . PRO A 1 84 ? 11.176 -0.330 -9.601 1.00 90.31 84 PRO A N 1
ATOM 701 C CA . PRO A 1 84 ? 9.866 0.292 -9.787 1.00 90.31 84 PRO A CA 1
ATOM 702 C C . PRO A 1 84 ? 8.917 -0.042 -8.628 1.00 90.31 84 PRO A C 1
ATOM 704 O O . PRO A 1 84 ? 8.782 -1.211 -8.253 1.00 90.31 84 PRO A O 1
ATOM 707 N N . LYS A 1 85 ? 8.261 0.973 -8.055 1.00 92.19 85 LYS A N 1
ATOM 708 C CA . LYS A 1 85 ? 7.356 0.831 -6.905 1.00 92.19 85 LYS A CA 1
ATOM 709 C C . LYS A 1 85 ? 5.895 1.033 -7.288 1.00 92.19 85 LYS A C 1
ATOM 711 O O . LYS A 1 85 ? 5.542 1.966 -8.010 1.00 92.19 85 LYS A O 1
ATOM 716 N N . TYR A 1 86 ? 5.045 0.198 -6.715 1.00 94.12 86 TYR A N 1
ATOM 717 C CA . TYR A 1 86 ? 3.595 0.264 -6.785 1.00 94.12 86 TYR A CA 1
ATOM 718 C C . TYR A 1 86 ? 3.016 0.454 -5.388 1.00 94.12 86 TYR A C 1
ATOM 720 O O . TYR A 1 86 ? 3.501 -0.123 -4.415 1.00 94.12 86 TYR A O 1
ATOM 728 N N . PHE A 1 87 ? 1.963 1.251 -5.307 1.00 95.62 87 PHE A N 1
ATOM 729 C CA . PHE A 1 87 ? 1.198 1.513 -4.103 1.00 95.62 87 PHE A CA 1
ATOM 730 C C . PHE A 1 87 ? -0.183 0.906 -4.292 1.00 95.62 87 PHE A C 1
ATOM 732 O O . PHE A 1 87 ? -0.871 1.192 -5.272 1.00 95.62 87 PHE A O 1
ATOM 739 N N . LEU A 1 88 ? -0.571 0.029 -3.377 1.00 97.56 88 LEU A N 1
ATOM 740 C CA . LEU A 1 88 ? -1.778 -0.777 -3.487 1.00 97.56 88 LEU A CA 1
ATOM 741 C C . LEU A 1 88 ? -2.621 -0.621 -2.226 1.00 97.56 88 LEU A C 1
ATOM 743 O O . LEU A 1 88 ? -2.075 -0.523 -1.129 1.00 97.56 88 LEU A O 1
ATOM 747 N N . TRP A 1 89 ? -3.937 -0.705 -2.365 1.00 98.25 89 TRP A N 1
ATOM 748 C CA . TRP A 1 89 ? -4.808 -1.116 -1.271 1.00 98.25 89 TRP A CA 1
ATOM 749 C C . TRP A 1 89 ? -5.077 -2.610 -1.400 1.00 98.25 89 TRP A C 1
ATOM 751 O O . TRP A 1 89 ? -5.574 -3.060 -2.429 1.00 98.25 89 TRP A O 1
ATOM 761 N N . VAL A 1 90 ? -4.734 -3.396 -0.386 1.00 98.00 90 VAL A N 1
ATOM 762 C CA . VAL A 1 90 ? -4.878 -4.856 -0.400 1.00 98.00 90 VAL A CA 1
ATOM 763 C C . VAL A 1 90 ? -5.978 -5.289 0.559 1.00 98.00 90 VAL A C 1
ATOM 765 O O . VAL A 1 90 ? -6.082 -4.779 1.672 1.00 98.00 90 VAL A O 1
ATOM 768 N N . ARG A 1 91 ? -6.795 -6.255 0.135 1.00 98.31 91 ARG A N 1
ATOM 769 C CA . ARG A 1 91 ? -7.833 -6.912 0.936 1.00 98.31 91 ARG A CA 1
ATOM 770 C C . ARG A 1 91 ? -7.485 -8.392 1.040 1.00 98.31 91 ARG A C 1
ATOM 772 O O . ARG A 1 91 ? -7.345 -9.087 0.034 1.00 98.31 91 ARG A O 1
ATOM 779 N N . ILE A 1 92 ? -7.310 -8.862 2.266 1.00 97.44 92 ILE A N 1
ATOM 780 C CA . ILE A 1 92 ? -6.773 -10.181 2.591 1.00 97.44 92 ILE A CA 1
ATOM 781 C C . ILE A 1 92 ? -7.918 -11.032 3.125 1.00 97.44 92 ILE A C 1
ATOM 783 O O . ILE A 1 92 ? -8.537 -10.696 4.137 1.00 97.44 92 ILE A O 1
ATOM 787 N N . PHE A 1 93 ? -8.190 -12.155 2.467 1.00 96.94 93 PHE A N 1
ATOM 788 C CA . PHE A 1 93 ? -9.262 -13.071 2.836 1.00 96.94 93 PHE A CA 1
ATOM 789 C C . PHE A 1 93 ? -8.699 -14.422 3.271 1.00 96.94 93 PHE A C 1
ATOM 791 O O . PHE A 1 93 ? -7.823 -14.976 2.613 1.00 96.94 93 PHE A O 1
ATOM 798 N N . SER A 1 94 ? -9.259 -14.999 4.332 1.00 95.38 94 SER A N 1
ATOM 799 C CA . SER A 1 94 ? -9.049 -16.401 4.707 1.00 95.38 94 SER A CA 1
ATOM 800 C C . SER A 1 94 ? -10.406 -17.066 4.889 1.00 95.38 94 SER A C 1
ATOM 802 O O . SER A 1 94 ? -11.302 -16.492 5.509 1.00 95.38 94 SER A O 1
ATOM 804 N N . LYS A 1 95 ? -10.592 -18.254 4.299 1.00 93.25 95 LYS A N 1
ATOM 805 C CA . LYS A 1 95 ? -11.886 -18.967 4.282 1.00 93.25 95 LYS A CA 1
ATOM 806 C C . LYS A 1 95 ? -13.055 -18.060 3.843 1.00 93.25 95 LYS A C 1
ATOM 808 O O . LYS A 1 95 ? -14.115 -18.062 4.459 1.00 93.25 95 LYS A O 1
ATOM 813 N N . ASN A 1 96 ? -12.830 -17.244 2.808 1.00 93.06 96 ASN A N 1
ATOM 814 C CA . ASN A 1 96 ? -13.765 -16.239 2.272 1.00 93.06 96 ASN A CA 1
ATOM 815 C C . ASN A 1 96 ? -14.200 -15.124 3.241 1.00 93.06 96 ASN A C 1
ATOM 817 O O . ASN A 1 96 ? -15.071 -14.328 2.901 1.00 93.06 96 ASN A O 1
ATOM 821 N N . LYS A 1 97 ? -13.567 -15.002 4.409 1.00 95.44 97 LYS A N 1
ATOM 822 C CA . LYS A 1 97 ? -13.774 -13.888 5.334 1.00 95.44 97 LYS A CA 1
ATOM 823 C C . LYS A 1 97 ? -12.637 -12.885 5.189 1.00 95.44 97 LYS A C 1
ATOM 825 O O . LYS A 1 97 ? -11.475 -13.286 5.177 1.00 95.44 97 LYS A O 1
ATOM 830 N N . LEU A 1 98 ? -12.965 -11.596 5.099 1.00 96.06 98 LEU A N 1
ATOM 831 C CA . LEU A 1 98 ? -11.968 -10.528 5.175 1.00 96.06 98 LEU A CA 1
ATOM 832 C C . LEU A 1 98 ? -11.299 -10.594 6.554 1.00 96.06 98 LEU A C 1
ATOM 834 O O . LEU A 1 98 ? -11.976 -10.468 7.576 1.00 96.06 98 LEU A O 1
ATOM 838 N N . VAL A 1 99 ? -9.994 -10.851 6.575 1.00 95.69 99 VAL A N 1
ATOM 839 C CA . VAL A 1 99 ? -9.204 -10.932 7.811 1.00 95.69 99 VAL A CA 1
ATOM 840 C C . VAL A 1 99 ? -8.402 -9.666 8.062 1.00 95.69 99 VAL A C 1
ATOM 842 O O . VAL A 1 99 ? -8.144 -9.344 9.216 1.00 95.69 99 VAL A O 1
ATOM 845 N N . ASN A 1 100 ? -7.996 -8.968 7.001 1.00 96.44 100 ASN A N 1
ATOM 846 C CA . ASN A 1 100 ? -7.217 -7.742 7.096 1.00 96.44 100 ASN A CA 1
ATOM 847 C C . ASN A 1 100 ? -7.322 -6.954 5.779 1.00 96.44 100 ASN A C 1
ATOM 849 O O . ASN A 1 100 ? -7.556 -7.535 4.719 1.00 96.44 100 ASN A O 1
ATOM 853 N N . GLU A 1 101 ? -7.137 -5.644 5.832 1.00 98.00 101 GLU A N 1
ATOM 854 C CA . GLU A 1 101 ? -6.972 -4.789 4.660 1.00 98.00 101 GLU A CA 1
ATOM 855 C C . GLU A 1 101 ? -6.043 -3.621 4.990 1.00 98.00 101 GLU A C 1
ATOM 857 O O . GLU A 1 101 ? -5.876 -3.265 6.157 1.00 98.00 101 GLU A O 1
ATOM 862 N N . GLY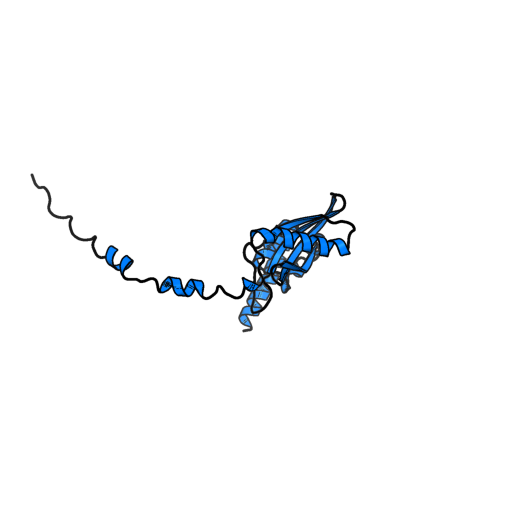 A 1 102 ? -5.411 -3.025 3.983 1.00 98.06 102 GLY A N 1
ATOM 863 C CA . GLY A 1 102 ? -4.479 -1.931 4.228 1.00 98.06 102 GLY A CA 1
ATOM 864 C C . GLY A 1 102 ? -3.705 -1.475 3.004 1.00 98.06 102 GLY A C 1
ATOM 865 O O . GLY A 1 102 ? -3.878 -2.000 1.906 1.00 98.06 102 GLY A O 1
ATOM 866 N N . ALA A 1 103 ? -2.820 -0.506 3.214 1.00 98.12 103 ALA A N 1
ATOM 867 C CA . ALA A 1 103 ? -1.948 0.019 2.175 1.00 98.12 103 ALA A CA 1
ATOM 868 C C . ALA A 1 103 ? -0.654 -0.798 2.094 1.00 98.12 103 ALA A C 1
ATOM 870 O O . ALA A 1 103 ? -0.005 -1.043 3.112 1.00 98.12 103 ALA A O 1
ATOM 871 N N . ALA A 1 104 ? -0.260 -1.195 0.888 1.00 97.62 104 ALA A N 1
ATOM 872 C CA . ALA A 1 104 ? 0.975 -1.915 0.619 1.00 97.62 104 ALA A CA 1
ATOM 873 C C . ALA A 1 104 ? 1.846 -1.141 -0.372 1.00 97.62 104 ALA A C 1
ATOM 875 O O . ALA A 1 104 ? 1.355 -0.616 -1.373 1.00 97.62 104 ALA A O 1
ATOM 876 N N . LYS A 1 105 ? 3.151 -1.119 -0.112 1.00 96.38 105 LYS A N 1
ATOM 877 C CA . LYS A 1 105 ? 4.172 -0.689 -1.063 1.00 96.38 105 LYS A CA 1
ATOM 878 C C . LYS A 1 105 ? 4.884 -1.917 -1.597 1.00 96.38 105 LYS A C 1
ATOM 880 O O . LYS A 1 105 ? 5.383 -2.736 -0.826 1.00 96.38 105 LYS A O 1
ATOM 885 N N . VAL A 1 106 ? 4.929 -2.039 -2.916 1.00 95.56 106 VAL A N 1
ATOM 886 C CA . VAL A 1 106 ? 5.425 -3.233 -3.592 1.00 95.56 106 VAL A CA 1
ATOM 887 C C . VAL A 1 106 ? 6.455 -2.855 -4.645 1.00 95.56 106 VAL A C 1
ATOM 889 O O . VAL A 1 106 ? 6.219 -1.970 -5.461 1.00 95.56 106 VAL A O 1
ATOM 892 N N . ALA A 1 107 ? 7.594 -3.535 -4.648 1.00 94.06 107 ALA A N 1
ATOM 893 C CA . ALA A 1 107 ? 8.642 -3.382 -5.645 1.00 94.06 107 ALA A CA 1
ATOM 894 C C . ALA A 1 107 ? 8.524 -4.461 -6.727 1.00 94.06 107 ALA A C 1
ATOM 896 O O . ALA A 1 107 ? 8.425 -5.638 -6.391 1.00 94.06 107 ALA A O 1
ATOM 897 N N . ALA A 1 108 ? 8.581 -4.085 -8.005 1.00 92.62 108 ALA A N 1
ATOM 898 C CA . ALA A 1 108 ? 8.737 -5.040 -9.100 1.00 92.62 108 ALA A CA 1
ATOM 899 C C . ALA A 1 108 ? 10.217 -5.422 -9.246 1.00 92.62 108 ALA A C 1
ATOM 901 O O . ALA A 1 108 ? 11.058 -4.581 -9.564 1.00 92.62 108 ALA A O 1
ATOM 902 N N . ILE A 1 109 ? 10.531 -6.691 -9.002 1.00 89.00 109 ILE A N 1
ATOM 903 C CA . ILE A 1 109 ? 11.874 -7.262 -9.073 1.00 89.00 109 ILE A CA 1
ATOM 904 C C . ILE A 1 109 ? 11.926 -8.217 -10.266 1.00 89.00 109 ILE A C 1
ATOM 906 O O . ILE A 1 109 ? 11.089 -9.105 -10.422 1.00 89.00 109 ILE A O 1
ATOM 910 N N . SER A 1 110 ? 12.936 -8.046 -11.120 1.00 82.19 110 SER A N 1
ATOM 911 C CA . SER A 1 110 ? 13.273 -9.018 -12.174 1.00 82.19 110 SER A CA 1
ATOM 912 C C . SER A 1 110 ? 12.110 -9.435 -13.097 1.00 82.19 110 SER A C 1
ATOM 914 O O . SER A 1 110 ? 12.059 -10.586 -13.518 1.00 82.19 110 SER A O 1
ATOM 916 N N . LYS A 1 111 ? 11.183 -8.520 -13.429 1.00 85.31 111 LYS A N 1
ATOM 917 C CA . LYS A 1 111 ? 10.028 -8.708 -14.344 1.00 85.31 111 LYS A CA 1
ATOM 918 C C . LYS A 1 111 ? 8.976 -9.740 -13.932 1.00 85.31 111 LYS A C 1
ATOM 920 O O . LYS A 1 111 ? 7.870 -9.709 -14.452 1.00 85.31 111 LYS A O 1
ATOM 925 N N . GLU A 1 112 ? 9.277 -10.664 -13.040 1.00 90.38 112 GLU A N 1
ATOM 926 C CA . GLU A 1 112 ? 8.365 -11.763 -12.706 1.00 90.38 112 GLU A CA 1
ATOM 927 C C . GLU A 1 112 ? 8.073 -11.856 -11.217 1.00 90.38 112 GLU A C 1
ATOM 929 O O . GLU A 1 112 ? 7.317 -12.735 -10.806 1.00 90.38 112 GLU A O 1
ATOM 934 N N . GLN A 1 113 ? 8.675 -10.985 -10.408 1.00 93.31 113 GLN A N 1
ATOM 935 C CA . GLN A 1 113 ? 8.541 -11.008 -8.963 1.00 93.31 113 GLN A CA 1
ATOM 936 C C . GLN A 1 113 ? 8.114 -9.647 -8.435 1.00 93.31 113 GLN A C 1
ATOM 938 O O . GLN A 1 113 ? 8.539 -8.597 -8.913 1.00 93.31 113 GLN A O 1
ATOM 943 N N . PHE A 1 114 ? 7.289 -9.679 -7.405 1.00 95.69 114 PHE A N 1
ATOM 944 C CA . PHE A 1 114 ? 6.906 -8.529 -6.619 1.00 95.69 114 PHE A CA 1
ATOM 945 C C . PHE A 1 114 ? 7.285 -8.756 -5.166 1.00 95.69 114 PHE A C 1
ATOM 947 O O . PHE A 1 114 ? 7.013 -9.804 -4.585 1.00 95.69 114 PHE A O 1
ATOM 954 N N . PHE A 1 115 ? 7.904 -7.751 -4.563 1.00 95.38 115 PHE A N 1
ATOM 955 C CA . PHE A 1 115 ? 8.296 -7.786 -3.166 1.00 95.38 115 PHE A CA 1
ATOM 956 C C . PHE A 1 115 ? 7.513 -6.744 -2.380 1.00 95.38 115 PHE A C 1
ATOM 958 O O . PHE A 1 115 ? 7.558 -5.560 -2.705 1.00 95.38 115 PHE A O 1
ATOM 965 N N . VAL A 1 116 ? 6.788 -7.184 -1.352 1.00 95.94 116 VAL A N 1
ATOM 966 C CA . VAL A 1 116 ? 6.094 -6.284 -0.425 1.00 95.94 116 VAL A CA 1
ATOM 967 C C . VAL A 1 116 ? 7.133 -5.682 0.515 1.00 95.94 116 VAL A C 1
ATOM 969 O O . VAL A 1 116 ? 7.664 -6.381 1.374 1.00 95.94 116 VAL A O 1
ATOM 972 N N . GLU A 1 117 ? 7.430 -4.398 0.332 1.00 95.19 117 GLU A N 1
ATOM 973 C CA . GLU A 1 117 ? 8.389 -3.667 1.168 1.00 95.19 117 GLU A CA 1
ATOM 974 C C . GLU A 1 117 ? 7.759 -3.258 2.490 1.00 95.19 117 GLU A C 1
ATOM 976 O O . GLU A 1 117 ? 8.307 -3.522 3.555 1.00 95.19 117 GLU A O 1
ATOM 981 N N . ASP A 1 118 ? 6.573 -2.662 2.406 1.00 95.88 118 ASP A N 1
ATOM 982 C CA . ASP A 1 118 ? 5.845 -2.158 3.555 1.00 95.88 118 ASP A CA 1
ATOM 983 C C . ASP A 1 118 ? 4.366 -2.526 3.430 1.00 95.88 118 ASP A C 1
ATOM 985 O O . ASP A 1 118 ? 3.781 -2.477 2.344 1.00 95.88 118 ASP A O 1
ATOM 989 N N . PHE A 1 119 ? 3.746 -2.851 4.563 1.00 96.88 119 PHE A N 1
ATOM 990 C CA . PHE A 1 119 ? 2.304 -3.036 4.681 1.00 96.88 119 PHE A CA 1
ATOM 991 C C . PHE A 1 119 ? 1.796 -2.354 5.952 1.00 96.88 119 PHE A C 1
ATOM 993 O O . PHE A 1 119 ? 2.279 -2.636 7.049 1.00 96.88 119 PHE A O 1
ATOM 1000 N N . TYR A 1 120 ? 0.793 -1.494 5.794 1.00 97.44 120 TYR A N 1
ATOM 1001 C CA . TYR A 1 120 ? 0.142 -0.747 6.864 1.00 97.44 120 TYR A CA 1
ATOM 1002 C C . TYR A 1 120 ? -1.323 -1.160 6.930 1.00 97.44 120 TYR A C 1
ATOM 1004 O O . TYR A 1 120 ? -2.093 -0.850 6.018 1.00 97.44 120 TYR A O 1
ATOM 1012 N N . SER A 1 121 ? -1.722 -1.852 8.001 1.00 97.62 121 SER A N 1
ATOM 1013 C CA . SER A 1 121 ? -3.119 -2.272 8.145 1.00 97.62 121 SER A CA 1
ATOM 1014 C C . SER A 1 121 ? -4.042 -1.070 8.332 1.00 97.62 121 SER A C 1
ATOM 1016 O O . SER A 1 121 ? -3.643 -0.023 8.848 1.00 97.62 121 SER A O 1
ATOM 1018 N N . LYS A 1 122 ? -5.311 -1.222 7.968 1.00 98.06 122 LYS A N 1
ATOM 1019 C CA . LYS A 1 122 ? -6.346 -0.212 8.192 1.00 98.06 122 LYS A CA 1
ATOM 1020 C C . LYS A 1 122 ? -6.436 0.210 9.658 1.00 98.06 122 LYS A C 1
ATOM 1022 O O . LYS A 1 122 ? -6.581 1.395 9.949 1.00 98.06 122 LYS A O 1
ATOM 1027 N N . GLU A 1 123 ? -6.312 -0.727 10.591 1.00 97.06 123 GLU A N 1
ATOM 1028 C CA . GLU A 1 123 ? -6.330 -0.467 12.035 1.00 97.06 123 GLU A CA 1
ATOM 1029 C C . GLU A 1 123 ? -5.105 0.346 12.468 1.00 97.06 123 GLU A C 1
ATOM 1031 O O . GLU A 1 123 ? -5.233 1.308 13.235 1.00 97.06 123 GLU A O 1
ATOM 1036 N N . GLN A 1 124 ? -3.926 0.006 11.936 1.00 96.75 124 GLN A N 1
ATOM 1037 C CA . GLN A 1 124 ? -2.701 0.764 12.171 1.00 96.75 124 GLN A CA 1
ATOM 1038 C C . GLN A 1 124 ? -2.837 2.189 11.635 1.00 96.75 124 GLN A C 1
ATOM 1040 O O . GLN A 1 124 ? -2.514 3.131 12.351 1.00 96.75 124 GLN A O 1
ATOM 1045 N N . LEU A 1 125 ? -3.365 2.364 10.423 1.00 97.12 125 LEU A N 1
ATOM 1046 C CA . LEU A 1 125 ? -3.557 3.673 9.796 1.00 97.12 125 LEU A CA 1
ATOM 1047 C C . LEU A 1 125 ? -4.559 4.540 10.560 1.00 97.12 125 LEU A C 1
ATOM 1049 O O . LEU A 1 125 ? -4.311 5.722 10.785 1.00 97.12 125 LEU A O 1
ATOM 1053 N N . LYS A 1 126 ? -5.655 3.948 11.046 1.00 96.50 126 LYS A N 1
ATOM 1054 C CA . LYS A 1 126 ? -6.602 4.635 11.934 1.00 96.50 126 LYS A CA 1
ATOM 1055 C C . LYS A 1 126 ? -5.960 5.066 13.249 1.00 96.50 126 LYS A C 1
ATOM 1057 O O . LYS A 1 126 ? -6.333 6.099 13.797 1.00 96.50 126 LYS A O 1
ATOM 1062 N N . THR A 1 127 ? -5.012 4.296 13.772 1.00 96.56 127 THR A N 1
ATOM 1063 C CA . THR A 1 127 ? -4.360 4.593 15.056 1.00 96.56 127 THR A CA 1
ATOM 1064 C C . THR A 1 127 ? -3.198 5.571 14.897 1.00 96.56 127 THR A C 1
ATOM 1066 O O . THR A 1 127 ? -3.033 6.465 15.723 1.00 96.56 127 THR A O 1
ATOM 1069 N N . SER A 1 128 ? -2.430 5.454 13.817 1.00 95.81 128 SER A N 1
ATOM 1070 C CA . SER A 1 128 ? -1.245 6.256 13.526 1.00 95.81 128 SER A CA 1
ATOM 1071 C C . SER A 1 128 ? -1.180 6.614 12.032 1.00 95.81 128 SER A C 1
ATOM 1073 O O . SER A 1 128 ? -0.446 5.981 11.267 1.00 95.81 128 SER A O 1
ATOM 1075 N N . PRO A 1 129 ? -1.921 7.651 11.590 1.00 95.12 129 PRO A N 1
ATOM 1076 C CA . PRO A 1 129 ? -1.925 8.079 10.188 1.00 95.12 129 PRO A CA 1
ATOM 1077 C C . PRO A 1 129 ? -0.543 8.526 9.685 1.00 95.12 129 PRO A C 1
ATOM 1079 O O . PRO A 1 129 ? -0.212 8.347 8.517 1.00 95.12 129 PRO A O 1
ATOM 1082 N N . LEU A 1 130 ? 0.298 9.060 10.580 1.00 96.00 130 LEU A N 1
ATOM 1083 C CA . LEU A 1 130 ? 1.657 9.516 10.263 1.00 96.00 130 LEU A CA 1
ATOM 1084 C C . LEU A 1 130 ? 2.641 8.373 9.964 1.00 96.00 130 LEU A C 1
ATOM 1086 O O . LEU A 1 130 ? 3.761 8.636 9.535 1.00 96.00 130 LEU A O 1
ATOM 1090 N N . SER A 1 131 ? 2.240 7.111 10.143 1.00 94.62 131 SER A N 1
ATOM 1091 C CA . SER A 1 131 ? 3.083 5.951 9.820 1.00 94.62 131 SER A CA 1
ATOM 1092 C C . SER A 1 131 ? 3.476 5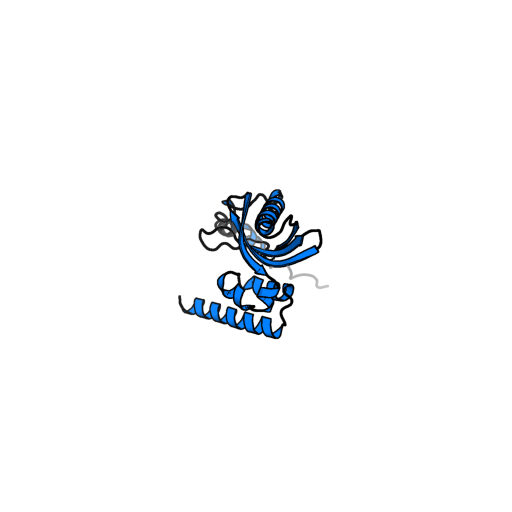.862 8.339 1.00 94.62 131 SER A C 1
ATOM 1094 O O . SER A 1 131 ? 4.510 5.279 8.026 1.00 94.62 131 SER A O 1
ATOM 1096 N N . LEU A 1 132 ? 2.709 6.493 7.442 1.00 93.62 132 LEU A N 1
ATOM 1097 C CA . LEU A 1 132 ? 3.004 6.549 6.007 1.00 93.62 132 LEU A CA 1
ATOM 1098 C C . LEU A 1 132 ? 4.089 7.563 5.627 1.00 93.62 132 LEU A C 1
ATOM 1100 O O . LEU A 1 132 ? 4.595 7.498 4.510 1.00 93.62 132 LEU A O 1
ATOM 1104 N N . ARG A 1 133 ? 4.445 8.482 6.534 1.00 90.56 133 ARG A N 1
ATOM 1105 C CA . ARG A 1 133 ? 5.203 9.704 6.225 1.00 90.56 133 ARG A CA 1
ATOM 1106 C C . ARG A 1 133 ? 6.474 9.474 5.397 1.00 90.56 133 ARG A C 1
ATOM 1108 O O . ARG A 1 133 ? 6.753 10.259 4.504 1.00 90.56 133 ARG A O 1
ATOM 1115 N N . HIS A 1 134 ? 7.238 8.429 5.707 1.00 86.31 134 HIS A N 1
ATOM 1116 C CA . HIS A 1 134 ? 8.578 8.229 5.133 1.00 86.31 134 HIS A CA 1
ATOM 1117 C C . HIS A 1 134 ? 8.623 7.214 3.996 1.00 86.31 134 HIS A C 1
ATOM 1119 O O . HIS A 1 134 ? 9.514 7.261 3.152 1.00 86.31 134 HIS A O 1
ATOM 1125 N N . ASN A 1 135 ? 7.665 6.290 3.962 1.00 87.62 135 ASN A N 1
ATOM 1126 C CA . ASN A 1 135 ? 7.736 5.141 3.064 1.00 87.62 135 ASN A CA 1
ATOM 1127 C C . ASN A 1 135 ? 6.707 5.215 1.938 1.00 87.62 135 ASN A C 1
ATOM 1129 O O . ASN A 1 135 ? 6.851 4.491 0.952 1.00 87.62 135 ASN A O 1
ATOM 1133 N N . PHE A 1 136 ? 5.707 6.093 2.043 1.00 90.81 136 PHE A N 1
ATOM 1134 C CA . PHE A 1 136 ? 4.627 6.224 1.073 1.00 90.81 136 PHE A CA 1
ATOM 1135 C C . PHE A 1 136 ? 4.720 7.539 0.303 1.00 90.81 136 PHE A C 1
ATOM 1137 O O . PHE A 1 136 ? 5.015 8.585 0.874 1.00 90.81 136 PHE A O 1
ATOM 1144 N N . ALA A 1 137 ? 4.444 7.505 -1.002 1.00 90.19 137 ALA A N 1
ATOM 1145 C CA . ALA A 1 137 ? 4.437 8.729 -1.792 1.00 90.19 137 ALA A CA 1
ATOM 1146 C C . ALA A 1 137 ? 3.220 9.594 -1.424 1.00 90.19 137 ALA A C 1
ATOM 1148 O O . ALA A 1 137 ? 2.079 9.126 -1.470 1.00 90.19 137 ALA A O 1
ATOM 1149 N N . TYR A 1 138 ? 3.479 10.866 -1.100 1.00 91.44 138 TYR A N 1
ATOM 1150 C CA . TYR A 1 138 ? 2.491 11.827 -0.594 1.00 91.44 138 TYR A CA 1
ATOM 1151 C C . TYR A 1 138 ? 1.213 11.901 -1.441 1.00 91.44 138 TYR A C 1
ATOM 1153 O O . TYR A 1 138 ? 0.109 11.909 -0.898 1.00 91.44 138 TYR A O 1
ATOM 1161 N N . ASN A 1 139 ? 1.349 11.842 -2.770 1.00 91.38 139 ASN A N 1
ATOM 1162 C CA . ASN A 1 139 ? 0.236 11.932 -3.723 1.00 91.38 139 ASN A CA 1
ATOM 1163 C C . ASN A 1 139 ? -0.842 10.849 -3.542 1.00 91.38 139 ASN A C 1
ATOM 1165 O O . ASN A 1 139 ? -1.970 11.045 -3.984 1.00 91.38 139 ASN A O 1
ATOM 1169 N N . TYR A 1 140 ? -0.520 9.726 -2.894 1.00 93.62 140 TYR A N 1
ATOM 1170 C CA . TYR A 1 140 ? -1.461 8.623 -2.675 1.00 93.62 140 TYR A CA 1
ATOM 1171 C C . TYR A 1 140 ? -1.972 8.544 -1.232 1.00 93.62 140 TYR A C 1
ATOM 1173 O O . TYR A 1 140 ? -2.884 7.773 -0.944 1.00 93.62 140 TYR A O 1
ATOM 1181 N N . VAL A 1 141 ? -1.419 9.341 -0.310 1.00 95.19 141 VAL A N 1
ATOM 1182 C CA . VAL A 1 141 ? -1.761 9.272 1.121 1.00 95.19 141 VAL A CA 1
ATOM 1183 C C . VAL A 1 141 ? -3.216 9.667 1.375 1.00 95.19 141 VAL A C 1
ATOM 1185 O O . VAL A 1 141 ? -3.888 9.029 2.184 1.00 95.19 141 VAL A O 1
ATOM 1188 N N . ALA A 1 142 ? -3.733 10.672 0.663 1.00 96.25 142 ALA A N 1
ATOM 1189 C CA . ALA A 1 142 ? -5.128 11.093 0.802 1.00 96.25 142 ALA A CA 1
ATOM 1190 C C . ALA A 1 142 ? -6.111 9.963 0.441 1.00 96.25 142 ALA A C 1
ATOM 1192 O O . ALA A 1 142 ? -7.066 9.722 1.180 1.00 96.25 142 ALA A O 1
ATOM 1193 N N . GLU A 1 143 ? -5.835 9.227 -0.639 1.00 96.62 143 GLU A N 1
ATOM 1194 C CA . GLU A 1 143 ? -6.652 8.082 -1.056 1.00 96.62 143 GLU A CA 1
ATOM 1195 C C . GLU A 1 143 ? -6.564 6.937 -0.040 1.00 96.62 143 GLU A C 1
ATOM 1197 O O . GLU A 1 143 ? -7.578 6.375 0.367 1.00 96.62 143 GLU A O 1
ATOM 1202 N N . VAL A 1 144 ? -5.363 6.649 0.471 1.00 97.12 144 VAL A N 1
ATOM 1203 C CA . VAL A 1 144 ? -5.180 5.663 1.547 1.00 97.12 144 VAL A CA 1
ATOM 1204 C C . VAL A 1 144 ? -5.986 6.034 2.792 1.00 97.12 144 VAL A C 1
ATOM 1206 O O . VAL A 1 144 ? -6.612 5.167 3.401 1.00 97.12 144 VAL A O 1
ATOM 1209 N N . PHE A 1 145 ? -6.001 7.309 3.183 1.00 97.81 145 PHE A N 1
ATOM 1210 C CA . PHE A 1 145 ? -6.782 7.776 4.329 1.00 97.81 145 PHE A CA 1
ATOM 1211 C C . PHE A 1 145 ? -8.289 7.638 4.102 1.00 97.81 145 PHE A C 1
ATOM 1213 O O . PHE A 1 145 ? -9.006 7.248 5.030 1.00 97.81 145 PHE A O 1
ATOM 1220 N N . ASN A 1 146 ? -8.754 7.891 2.877 1.00 97.44 146 ASN A N 1
ATOM 1221 C CA . ASN A 1 146 ? -10.138 7.675 2.469 1.00 97.44 146 ASN A CA 1
ATOM 1222 C C . ASN A 1 146 ? -10.526 6.188 2.570 1.00 97.44 146 ASN A C 1
ATOM 1224 O O . ASN A 1 146 ? -11.475 5.843 3.275 1.00 97.44 146 ASN A O 1
ATOM 1228 N N . LEU A 1 147 ? -9.734 5.291 1.976 1.00 97.31 147 LEU A N 1
ATOM 1229 C CA . LEU A 1 147 ? -9.954 3.837 2.014 1.00 97.31 147 LEU A CA 1
ATOM 1230 C C . LEU A 1 147 ? -9.874 3.259 3.437 1.00 97.31 147 LEU A C 1
ATOM 1232 O O . LEU A 1 147 ? -10.671 2.400 3.835 1.00 97.31 147 LEU A O 1
ATOM 1236 N N . ALA A 1 148 ? -8.953 3.776 4.252 1.00 97.25 148 ALA A N 1
ATOM 1237 C CA . ALA A 1 148 ? -8.844 3.418 5.659 1.00 97.25 148 ALA A CA 1
ATOM 1238 C C . ALA A 1 148 ? -10.027 3.934 6.496 1.00 97.25 148 ALA A C 1
ATOM 1240 O O . ALA A 1 148 ? -10.239 3.445 7.609 1.00 97.25 148 ALA A O 1
ATOM 1241 N N .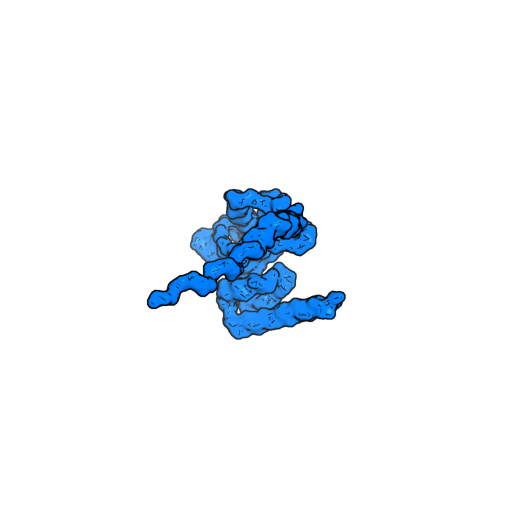 GLY A 1 149 ? -10.828 4.872 5.982 1.00 97.12 149 GLY A N 1
ATOM 1242 C CA . GLY A 1 149 ? -11.939 5.487 6.703 1.00 97.12 149 GLY A CA 1
ATOM 1243 C C . GLY A 1 149 ? -11.456 6.313 7.893 1.00 97.12 149 GLY A C 1
ATOM 1244 O O . GLY A 1 149 ? -11.997 6.190 8.993 1.00 97.12 149 GLY A O 1
ATOM 1245 N N . ILE A 1 150 ? -10.383 7.083 7.700 1.00 96.62 150 ILE A N 1
ATOM 1246 C CA . ILE A 1 150 ? -9.872 8.021 8.701 1.00 96.62 150 ILE A CA 1
ATOM 1247 C C . ILE A 1 150 ? -10.754 9.271 8.690 1.00 96.62 150 ILE A C 1
ATOM 1249 O O . ILE A 1 150 ? -11.118 9.780 7.632 1.00 96.62 150 ILE A O 1
ATOM 1253 N N . GLU A 1 151 ? -11.091 9.787 9.873 1.00 96.94 151 GLU A N 1
ATOM 1254 C CA . GLU A 1 151 ? -11.867 11.021 9.993 1.00 96.94 151 GLU A CA 1
ATOM 1255 C C . GLU A 1 151 ? -11.200 12.177 9.246 1.00 96.94 151 GLU A C 1
ATOM 1257 O O . GLU A 1 151 ? -10.011 12.444 9.433 1.00 96.94 151 GLU A O 1
ATOM 1262 N N . LYS A 1 152 ? -11.992 12.916 8.462 1.00 96.50 152 LYS A N 1
ATOM 1263 C CA . LYS A 1 152 ? -11.513 14.002 7.598 1.00 96.50 152 LYS A CA 1
ATOM 1264 C C . LYS A 1 152 ? -10.589 14.987 8.323 1.00 96.50 152 LYS A C 1
ATOM 1266 O O . LYS A 1 152 ? -9.482 15.226 7.860 1.00 96.50 152 LYS A O 1
ATOM 1271 N N . LYS A 1 153 ? -10.985 15.481 9.503 1.00 97.06 153 LYS A N 1
ATOM 1272 C CA . LYS A 1 153 ? -10.179 16.426 10.301 1.00 97.06 153 LYS A CA 1
ATOM 1273 C C . LYS A 1 153 ? -8.802 15.857 10.666 1.00 97.06 153 LYS A C 1
ATOM 1275 O O . LYS A 1 153 ? -7.795 16.565 10.652 1.00 97.06 153 LYS A O 1
ATOM 1280 N N . ARG A 1 154 ? -8.757 14.569 11.011 1.00 96.31 154 ARG A N 1
ATOM 1281 C CA . ARG A 1 154 ? -7.525 13.869 11.380 1.00 96.31 154 ARG A CA 1
ATOM 1282 C C . ARG A 1 154 ? -6.648 13.603 10.159 1.00 96.31 154 ARG A C 1
ATOM 1284 O O . ARG A 1 154 ? -5.438 13.792 10.244 1.00 96.31 154 ARG A O 1
ATOM 1291 N N . ALA A 1 155 ? -7.258 13.206 9.045 1.00 96.56 155 ALA A N 1
ATOM 1292 C CA . ALA A 1 155 ? -6.587 13.035 7.762 1.00 96.56 155 ALA A CA 1
ATOM 1293 C C . ALA A 1 155 ? -5.949 14.351 7.286 1.00 96.56 155 ALA A C 1
ATOM 1295 O O . ALA A 1 155 ? -4.764 14.368 6.973 1.00 96.56 155 ALA A O 1
ATOM 1296 N N . GLU A 1 156 ? -6.689 15.462 7.325 1.00 97.06 156 GLU A N 1
ATOM 1297 C CA . GLU A 1 156 ? -6.198 16.801 6.962 1.00 97.06 156 GLU A CA 1
ATOM 1298 C C . GLU A 1 156 ? -5.037 17.247 7.853 1.00 97.06 156 GLU A C 1
ATOM 1300 O O . GLU A 1 156 ? -4.032 17.746 7.353 1.00 97.06 156 GLU A O 1
ATOM 1305 N N . SER A 1 157 ? -5.136 17.008 9.163 1.00 97.56 157 SER A N 1
ATOM 1306 C CA . SER A 1 157 ? -4.059 17.337 10.104 1.00 97.56 157 SER A CA 1
ATOM 1307 C C . SER A 1 157 ? -2.787 16.531 9.815 1.00 97.56 157 SER A C 1
ATOM 1309 O O . SER A 1 157 ? -1.691 17.080 9.828 1.00 97.56 157 SER A O 1
ATOM 1311 N N . ALA A 1 158 ? -2.916 15.234 9.516 1.00 96.50 158 ALA A N 1
ATOM 1312 C CA . ALA A 1 158 ? -1.778 14.386 9.166 1.00 96.50 158 ALA A CA 1
ATOM 1313 C C . ALA A 1 158 ? -1.158 14.767 7.809 1.00 96.50 158 ALA A C 1
ATOM 1315 O O . ALA A 1 158 ? 0.064 14.825 7.697 1.00 96.50 158 ALA A O 1
ATOM 1316 N N . LEU A 1 159 ? -1.985 15.071 6.803 1.00 96.62 159 LEU A N 1
ATOM 1317 C CA . LEU A 1 159 ? -1.525 15.551 5.496 1.00 96.62 159 LEU A CA 1
ATOM 1318 C C . LEU A 1 159 ? -0.794 16.892 5.612 1.00 96.62 159 LEU A C 1
ATOM 1320 O O . LEU A 1 159 ? 0.230 17.069 4.964 1.00 96.62 159 LEU A O 1
ATOM 1324 N N . ALA A 1 160 ? -1.274 17.808 6.458 1.00 97.12 160 ALA A N 1
ATOM 1325 C CA . ALA A 1 160 ? -0.613 19.089 6.699 1.00 97.12 160 ALA A CA 1
ATOM 1326 C C . ALA A 1 160 ? 0.796 18.911 7.285 1.00 97.12 160 ALA A C 1
ATOM 1328 O O . ALA A 1 160 ? 1.728 19.560 6.822 1.00 97.12 160 ALA A O 1
ATOM 1329 N N . VAL A 1 161 ? 0.967 17.992 8.244 1.00 96.44 161 VAL A N 1
ATOM 1330 C CA . VAL A 1 161 ? 2.292 17.660 8.799 1.00 96.44 161 VAL A CA 1
ATOM 1331 C C . VAL A 1 161 ? 3.214 17.101 7.714 1.00 96.44 161 VAL A C 1
ATOM 1333 O O . VAL A 1 161 ? 4.328 17.583 7.555 1.00 96.44 161 VAL A O 1
ATOM 1336 N N . MET A 1 162 ? 2.744 16.131 6.923 1.00 95.44 162 MET A N 1
ATOM 1337 C CA . MET A 1 162 ? 3.559 15.545 5.849 1.00 95.44 162 MET A CA 1
ATOM 1338 C C . MET A 1 162 ? 3.917 16.563 4.762 1.00 95.44 162 MET A C 1
ATOM 1340 O O . MET A 1 162 ? 5.011 16.512 4.214 1.00 95.44 162 MET A O 1
ATOM 1344 N N . ARG A 1 163 ? 3.006 17.491 4.449 1.00 95.50 163 ARG A N 1
ATOM 1345 C CA . ARG A 1 163 ? 3.264 18.579 3.504 1.00 95.50 163 ARG A CA 1
ATOM 1346 C C . ARG A 1 163 ? 4.354 19.514 4.015 1.00 95.50 163 ARG A C 1
ATOM 1348 O O . ARG A 1 163 ? 5.245 19.854 3.249 1.00 95.50 163 ARG A O 1
ATOM 1355 N N . GLN A 1 164 ? 4.289 19.898 5.288 1.00 95.69 164 GLN A N 1
ATOM 1356 C CA . GLN A 1 164 ? 5.324 20.727 5.900 1.00 95.69 164 GLN A CA 1
ATOM 1357 C C . GLN A 1 164 ? 6.690 20.034 5.832 1.00 95.69 164 GLN A C 1
ATOM 1359 O O . GLN A 1 164 ? 7.662 20.659 5.429 1.00 95.69 164 GLN A O 1
ATOM 1364 N N . ASP A 1 165 ? 6.743 18.734 6.142 1.00 93.06 165 ASP A N 1
ATOM 1365 C CA . ASP A 1 165 ? 7.982 17.954 6.074 1.00 93.06 165 ASP A CA 1
ATOM 1366 C C . ASP A 1 165 ? 8.585 17.942 4.649 1.00 93.06 165 ASP A C 1
ATOM 1368 O O . ASP A 1 165 ? 9.805 17.991 4.503 1.00 93.06 165 ASP A O 1
ATOM 1372 N N . LEU A 1 166 ? 7.756 17.919 3.595 1.00 91.31 166 LEU A N 1
ATOM 1373 C CA . LEU A 1 166 ? 8.218 18.034 2.202 1.00 91.31 166 LEU A CA 1
ATOM 1374 C C . LEU A 1 166 ? 8.745 19.438 1.878 1.00 91.31 166 LEU A C 1
ATOM 1376 O O . LEU A 1 166 ? 9.808 19.570 1.280 1.00 91.31 166 LEU A O 1
ATOM 1380 N N . GLU A 1 167 ? 8.027 20.482 2.297 1.00 93.75 167 GLU A N 1
ATOM 1381 C CA . GLU A 1 167 ? 8.449 21.876 2.092 1.00 93.75 167 GLU A CA 1
ATOM 1382 C C . GLU A 1 167 ? 9.760 22.193 2.835 1.00 93.75 167 GLU A C 1
ATOM 1384 O O . GLU A 1 167 ? 10.555 23.014 2.376 1.00 93.75 167 GLU A O 1
ATOM 1389 N N . ASP A 1 168 ? 9.997 21.550 3.979 1.00 93.50 168 ASP A N 1
ATOM 1390 C CA . ASP A 1 168 ? 11.233 21.693 4.747 1.00 93.50 168 ASP A CA 1
ATOM 1391 C C . ASP A 1 168 ? 12.404 20.934 4.096 1.00 93.50 168 ASP A C 1
ATOM 1393 O O . ASP A 1 168 ? 13.534 21.423 4.131 1.00 93.50 168 ASP A O 1
ATOM 1397 N N . GLN A 1 169 ? 12.149 19.790 3.446 1.00 88.75 169 GLN A N 1
ATOM 1398 C CA . GLN A 1 169 ? 13.155 19.078 2.644 1.00 88.75 169 GLN A CA 1
ATOM 1399 C C . GLN A 1 169 ? 13.594 19.894 1.422 1.00 88.75 169 GLN A C 1
ATOM 1401 O O . GLN A 1 169 ? 14.789 19.992 1.164 1.00 88.75 169 GLN A O 1
ATOM 1406 N N . GLU A 1 170 ? 12.657 20.538 0.721 1.00 89.50 170 GLU A N 1
ATOM 1407 C CA . GLU A 1 170 ? 12.959 21.367 -0.458 1.00 89.50 170 GLU A CA 1
ATOM 1408 C C . GLU A 1 170 ? 13.783 22.625 -0.132 1.00 89.50 170 GLU A C 1
ATOM 1410 O O . GLU A 1 170 ? 14.476 23.148 -0.999 1.00 89.50 170 GLU A O 1
ATOM 1415 N N . LYS A 1 171 ? 13.719 23.136 1.105 1.00 89.69 171 LYS A N 1
ATOM 1416 C CA . LYS A 1 171 ? 14.488 24.319 1.544 1.00 89.69 171 LYS A CA 1
ATOM 1417 C C . LYS A 1 171 ? 15.888 23.990 2.065 1.00 89.69 171 LYS A C 1
ATOM 1419 O O . LYS A 1 171 ? 16.671 24.912 2.291 1.00 89.69 171 LYS A O 1
ATOM 1424 N N . GLY A 1 172 ? 16.158 22.718 2.353 1.00 80.62 172 GLY A N 1
ATOM 1425 C CA . GLY A 1 172 ? 17.425 22.251 2.917 1.00 80.62 172 GLY A CA 1
ATOM 1426 C C . GLY A 1 172 ? 18.492 21.887 1.880 1.00 80.62 172 GLY A C 1
ATOM 1427 O O . GLY A 1 172 ? 19.620 21.597 2.281 1.00 80.62 172 GLY A O 1
ATOM 1428 N N . GLU A 1 173 ? 18.142 21.890 0.591 1.00 55.00 173 GLU A N 1
ATOM 1429 C CA . GLU A 1 173 ? 19.024 21.636 -0.564 1.00 55.00 173 GLU A CA 1
ATOM 1430 C C . GLU A 1 173 ? 19.465 22.941 -1.247 1.00 55.00 173 GLU A C 1
ATOM 1432 O O . GLU A 1 173 ? 20.636 22.993 -1.693 1.00 55.00 173 GLU A O 1
#

Organism: NCBI:txid1906157

Foldseek 3Di:
DDDDDDDDDDDPPPVVVVPPPDPPVVVVVCVVPPQQPQLAADPVCRVVLVQVQVQVVCCVPPPGKGKDKDWLDPFFDDDPNAFTKTKIWMFIDDPNDGPWIAIWIWGRGRRRHIDTPDTATLVNCQVCVLPCLPPHDLVRSLVRCVVSVHDPVVSVVSSVVSVVVVVVVVVVD

Radius of gyration: 25.14 Å; chains: 1; bounding box: 45×69×73 Å

Sequence (173 aa):
MRFIKTVLFLTLPIVWFCINSGPIGLMFLWLRVDQTFFHLPPPDKFHFFLKRDLELHFSSKVQSVRVEYEQLNIVPSQVGVGWPKYFLWVRIFSKNKLVNEGAAKVAAISKEQFFVEDFYSKEQLKTSPLSLRHNFAYNYVAEVFNLAGIEKKRAESALAVMRQDLEDQEKGE

Secondary structure (DSSP, 8-state):
---------SSSSHHHHHHHS-THHHHTTSTT-TTTGGGPPPHHHHHHHHHHHHHHHHHTTSSSEEEEEEES-SS-B--TTSPPEEEEEEEEEETTEEEEEEEEEEEEETTTEEEEEEEEEHHHHHH-GGGGTTTS-HHHHHHHHHHHT--HHHHHHHHHHHHHHHHHHHH--

pLDDT: mean 82.98, std 18.76, range [40.25, 98.31]